Protein AF-A0A2G9YA12-F1 (afdb_monomer)

Organism: NCBI:txid2014292

InterPro domains:
  IPR000649 Initiation factor 2B-related [PF01008] (45-167)
  IPR027363 Methylthioribose-1-phosphate isomerase, N-terminal [G3DSA:1.20.120.420] (1-168)
  IPR037171 NagB/RpiA transferase-like [SSF100950] (5-167)

Solvent-accessible surface area (backbone atoms only — not comparable to full-atom values): 9547 Å² total; per-residue (Å²): 134,88,82,63,43,73,42,81,72,88,78,30,47,33,32,36,36,53,70,43,52,89,85,42,94,47,78,45,76,32,68,37,34,65,52,39,28,49,33,45,52,70,44,25,46,52,47,63,69,54,39,14,34,50,46,26,47,21,43,30,45,59,41,69,82,66,78,54,93,41,53,72,54,41,53,53,49,52,49,52,44,41,56,56,52,50,66,42,50,86,80,47,60,43,31,54,51,40,44,49,51,51,51,58,57,58,57,53,56,74,73,54,63,73,91,71,58,80,40,54,67,54,53,41,52,48,43,45,53,50,23,54,45,50,46,52,50,48,59,50,47,56,50,50,52,47,69,65,45,53,83,75,54,61,91,91,64,85,84,89,80,78,89,75,89,65,84,87

Structure (mmCIF, N/CA/C/O backbone):
data_AF-A0A2G9YA12-F1
#
_entry.id   AF-A0A2G9YA12-F1
#
loop_
_atom_site.group_PDB
_atom_site.id
_atom_site.type_symbol
_atom_site.label_atom_id
_atom_site.label_alt_id
_atom_site.label_comp_id
_atom_site.label_asym_id
_atom_site.label_entity_id
_atom_site.label_seq_id
_atom_site.pdbx_PDB_ins_code
_atom_site.Cartn_x
_atom_site.Cartn_y
_atom_site.Cartn_z
_atom_site.occupancy
_atom_site.B_iso_or_equiv
_atom_site.auth_seq_id
_atom_site.auth_comp_id
_atom_site.auth_asym_id
_atom_site.auth_atom_id
_atom_site.pdbx_PDB_model_num
ATOM 1 N N . MET A 1 1 ? -1.099 -9.957 -21.838 1.00 48.50 1 MET A N 1
ATOM 2 C CA . MET A 1 1 ? -1.839 -9.931 -20.554 1.00 48.50 1 MET A CA 1
ATOM 3 C C . MET A 1 1 ? -1.556 -8.617 -19.849 1.00 48.50 1 MET A C 1
ATOM 5 O O . MET A 1 1 ? -0.410 -8.188 -19.859 1.00 48.50 1 MET A O 1
ATOM 9 N N . LYS A 1 2 ? -2.575 -7.957 -19.288 1.00 69.50 2 LYS A N 1
ATOM 10 C CA . LYS A 1 2 ? -2.397 -6.713 -18.526 1.00 69.50 2 LYS A CA 1
ATOM 11 C C . LYS A 1 2 ? -2.303 -7.082 -17.042 1.00 69.50 2 LYS A C 1
ATOM 13 O O . LYS A 1 2 ? -3.322 -7.392 -16.432 1.00 69.50 2 LYS A O 1
ATOM 18 N N . TYR A 1 3 ? -1.088 -7.132 -16.503 1.00 83.38 3 TYR A N 1
ATOM 19 C CA . TYR A 1 3 ? -0.866 -7.322 -15.068 1.00 83.38 3 TYR A CA 1
ATOM 20 C C . TYR A 1 3 ? -1.307 -6.069 -14.298 1.00 83.38 3 TYR A C 1
ATOM 22 O O . TYR A 1 3 ? -1.333 -4.968 -14.848 1.00 83.38 3 TYR A O 1
ATOM 30 N N . PHE A 1 4 ? -1.651 -6.242 -13.026 1.00 91.62 4 PHE A N 1
ATOM 31 C CA . PHE A 1 4 ? -1.758 -5.152 -12.057 1.00 91.62 4 PHE A CA 1
ATOM 32 C C . PHE A 1 4 ? -0.935 -5.513 -10.824 1.00 91.62 4 PHE A C 1
ATOM 34 O O . PHE A 1 4 ? -0.945 -6.674 -10.415 1.00 91.62 4 PHE A O 1
ATOM 41 N N . THR A 1 5 ? -0.251 -4.533 -10.236 1.00 94.38 5 THR A N 1
ATOM 42 C CA . THR A 1 5 ? 0.542 -4.744 -9.017 1.00 94.38 5 THR A CA 1
ATOM 43 C C . THR A 1 5 ? -0.332 -4.780 -7.779 1.00 94.38 5 THR A C 1
ATOM 45 O O . THR A 1 5 ? -0.158 -5.652 -6.935 1.00 94.38 5 THR A O 1
ATOM 48 N N . LEU A 1 6 ? -1.277 -3.843 -7.675 1.00 96.62 6 LEU A N 1
ATOM 49 C CA . LEU A 1 6 ? -2.141 -3.652 -6.515 1.00 96.62 6 LEU A CA 1
ATOM 50 C C . LEU A 1 6 ? -3.590 -3.484 -6.972 1.00 96.62 6 LEU A C 1
ATOM 52 O O . LEU A 1 6 ? -3.870 -2.818 -7.970 1.00 96.62 6 LEU A O 1
ATOM 56 N N . ARG A 1 7 ? -4.532 -4.065 -6.233 1.00 97.12 7 ARG A N 1
ATOM 57 C CA . ARG A 1 7 ? -5.967 -3.845 -6.425 1.00 97.12 7 ARG A CA 1
ATOM 58 C C . ARG A 1 7 ? -6.694 -3.946 -5.098 1.00 97.12 7 ARG A C 1
ATOM 60 O O . ARG A 1 7 ? -6.604 -4.953 -4.406 1.00 97.12 7 ARG A O 1
ATOM 67 N N . TRP A 1 8 ? -7.471 -2.921 -4.779 1.00 97.94 8 TRP A N 1
ATOM 68 C CA . TRP A 1 8 ? -8.431 -3.012 -3.690 1.00 97.94 8 TRP A CA 1
ATOM 69 C C . TRP A 1 8 ? -9.644 -3.824 -4.145 1.00 97.94 8 TRP A C 1
ATOM 71 O O . TRP A 1 8 ? -10.223 -3.528 -5.190 1.00 97.94 8 TRP A O 1
ATOM 81 N N . THR A 1 9 ? -10.008 -4.852 -3.385 1.00 97.38 9 THR A N 1
ATOM 82 C CA . THR A 1 9 ? -11.123 -5.763 -3.715 1.00 97.38 9 THR A CA 1
ATOM 83 C C . THR A 1 9 ? -12.428 -5.393 -3.007 1.00 97.38 9 THR A C 1
ATOM 85 O O . THR A 1 9 ? -13.490 -5.870 -3.391 1.00 97.38 9 THR A O 1
ATOM 88 N N . GLY A 1 10 ? -12.360 -4.500 -2.017 1.00 95.94 10 GLY A N 1
ATOM 89 C CA . GLY A 1 10 ? -13.466 -4.174 -1.116 1.00 95.94 10 GLY A CA 1
ATOM 90 C C . GLY A 1 10 ? -13.197 -4.657 0.307 1.00 95.94 10 GLY A C 1
ATOM 91 O O . GLY A 1 10 ? -13.478 -3.921 1.250 1.00 95.94 10 GLY A O 1
ATOM 92 N N . ASP A 1 11 ? -12.583 -5.831 0.457 1.00 96.12 11 ASP A N 1
ATOM 93 C CA . ASP A 1 11 ? -12.271 -6.469 1.742 1.00 96.12 11 ASP A CA 1
ATOM 94 C C . ASP A 1 11 ? -10.767 -6.720 1.957 1.00 96.12 11 ASP A C 1
ATOM 96 O O . ASP A 1 11 ? -10.311 -6.771 3.104 1.00 96.12 11 ASP A O 1
ATOM 100 N N . ALA A 1 12 ? -9.997 -6.837 0.874 1.00 98.31 12 ALA A N 1
ATOM 101 C CA . ALA A 1 12 ? -8.566 -7.122 0.888 1.00 98.31 12 ALA A CA 1
ATOM 102 C C . ALA A 1 12 ? -7.768 -6.260 -0.108 1.00 98.31 12 ALA A C 1
ATOM 104 O O . ALA A 1 12 ? -8.284 -5.779 -1.127 1.00 98.31 12 ALA A O 1
ATOM 105 N N . LEU A 1 13 ? -6.466 -6.129 0.147 1.00 98.62 13 LEU A N 1
ATOM 106 C CA . LEU A 1 13 ? -5.506 -5.656 -0.845 1.00 98.62 13 LEU A CA 1
ATOM 107 C C . LEU A 1 13 ? -4.987 -6.858 -1.639 1.00 98.62 13 LEU A C 1
ATOM 109 O O . LEU A 1 13 ? -4.171 -7.627 -1.135 1.00 98.62 13 LEU A O 1
ATOM 113 N N . ARG A 1 14 ? -5.421 -6.995 -2.892 1.00 98.62 14 ARG A N 1
ATOM 114 C CA . ARG A 1 14 ? -4.859 -7.978 -3.817 1.00 98.62 14 ARG A CA 1
ATOM 115 C C . ARG A 1 14 ? -3.548 -7.464 -4.389 1.00 98.62 14 ARG A C 1
ATOM 117 O O . ARG A 1 14 ? -3.522 -6.374 -4.966 1.00 98.62 14 ARG A O 1
ATOM 124 N N . ILE A 1 15 ? -2.494 -8.261 -4.289 1.00 98.25 15 ILE A N 1
ATOM 125 C CA . ILE A 1 15 ? -1.167 -7.943 -4.818 1.00 98.25 15 ILE A CA 1
ATOM 126 C C . ILE A 1 15 ? -0.697 -8.996 -5.818 1.00 98.25 15 ILE A C 1
ATOM 128 O O . ILE A 1 15 ? -1.041 -10.168 -5.682 1.00 98.25 15 ILE A O 1
ATOM 132 N N . LEU A 1 16 ? 0.109 -8.590 -6.796 1.00 97.56 16 LEU A N 1
ATOM 133 C CA . LEU A 1 16 ? 0.940 -9.507 -7.578 1.00 97.56 16 LEU A CA 1
ATOM 134 C C . LEU A 1 16 ? 2.196 -9.843 -6.768 1.00 97.56 16 LEU A C 1
ATOM 136 O O . LEU A 1 16 ? 2.940 -8.932 -6.408 1.00 97.56 16 LEU A O 1
ATOM 140 N N . ASP A 1 17 ? 2.448 -11.123 -6.496 1.00 97.69 17 ASP A N 1
ATOM 141 C CA . ASP A 1 17 ? 3.674 -11.554 -5.821 1.00 97.69 17 ASP A CA 1
ATOM 142 C C . ASP A 1 17 ? 4.867 -11.454 -6.778 1.00 97.69 17 ASP A C 1
ATOM 144 O O . ASP A 1 17 ? 5.174 -12.366 -7.551 1.00 97.69 17 ASP A O 1
ATOM 148 N N . GLN A 1 18 ? 5.568 -10.324 -6.711 1.00 95.94 18 GLN A N 1
ATOM 149 C CA . GLN A 1 18 ? 6.699 -10.054 -7.592 1.00 95.94 18 GLN A CA 1
ATOM 150 C C . GLN A 1 18 ? 7.904 -10.969 -7.347 1.00 95.94 18 GLN A C 1
ATOM 152 O O . GLN A 1 18 ? 8.795 -11.009 -8.197 1.00 95.94 18 GLN A O 1
ATOM 157 N N . SER A 1 19 ? 7.955 -11.696 -6.225 1.00 96.06 19 SER A N 1
ATOM 158 C CA . SER A 1 19 ? 9.038 -12.647 -5.938 1.00 96.06 19 SER A CA 1
ATOM 159 C C . SER A 1 19 ? 8.955 -13.917 -6.791 1.00 96.06 19 SER A C 1
ATOM 161 O O . SER A 1 19 ? 9.946 -14.630 -6.932 1.00 96.06 19 SER A O 1
ATOM 163 N N . ARG A 1 20 ? 7.785 -14.182 -7.386 1.00 96.50 20 ARG A N 1
ATOM 164 C CA . ARG A 1 20 ? 7.526 -15.345 -8.248 1.00 96.50 20 ARG A CA 1
ATOM 165 C C . ARG A 1 20 ? 7.757 -15.069 -9.732 1.00 96.50 20 ARG A C 1
ATOM 167 O O . ARG A 1 20 ? 7.858 -16.001 -10.526 1.00 96.50 20 ARG A O 1
ATOM 174 N N . LEU A 1 21 ? 7.887 -13.800 -10.112 1.00 94.56 21 LEU A N 1
ATOM 175 C CA . LEU A 1 21 ? 8.145 -13.413 -11.495 1.00 94.56 21 LEU A CA 1
ATOM 176 C C . LEU A 1 21 ? 9.608 -13.681 -11.898 1.00 94.56 21 LEU A C 1
ATOM 178 O O . LEU A 1 21 ? 10.510 -13.517 -11.076 1.00 94.56 21 LEU A O 1
ATOM 182 N N . PRO A 1 22 ? 9.871 -14.016 -13.176 1.00 94.19 22 PRO A N 1
ATOM 183 C CA . PRO A 1 22 ? 8.902 -14.203 -14.263 1.00 94.19 22 PRO A CA 1
ATOM 184 C C . PRO A 1 22 ? 8.328 -15.629 -14.345 1.00 94.19 22 PRO A C 1
ATOM 186 O O . PRO A 1 22 ? 7.539 -15.899 -15.244 1.00 94.19 22 PRO A O 1
ATOM 189 N N . ALA A 1 23 ? 8.737 -16.534 -13.451 1.00 96.75 23 ALA A N 1
ATOM 190 C CA . ALA A 1 23 ? 8.393 -17.953 -13.522 1.00 96.75 23 ALA A CA 1
ATOM 191 C C . ALA A 1 23 ? 6.887 -18.209 -13.359 1.00 96.75 23 ALA A C 1
ATOM 193 O O . ALA A 1 23 ? 6.327 -19.041 -14.067 1.00 96.75 23 ALA A O 1
ATOM 194 N N . GLU A 1 24 ? 6.231 -17.481 -12.454 1.00 96.19 24 GLU A N 1
ATOM 195 C CA . GLU A 1 24 ? 4.814 -17.665 -12.156 1.00 96.19 24 GLU A CA 1
ATOM 196 C C . GLU A 1 24 ? 4.120 -16.334 -11.844 1.00 96.19 24 GLU A C 1
ATOM 198 O O . GLU A 1 24 ? 4.675 -15.446 -11.195 1.00 96.19 24 GLU A O 1
ATOM 203 N N . THR A 1 25 ? 2.870 -16.202 -12.296 1.00 96.38 25 THR A N 1
ATOM 204 C CA . THR A 1 25 ? 1.995 -15.074 -11.953 1.00 96.38 25 THR A CA 1
ATOM 205 C C . THR A 1 25 ? 1.058 -15.486 -10.823 1.00 96.38 25 THR A C 1
ATOM 207 O O . THR A 1 25 ? 0.034 -16.121 -11.070 1.00 96.38 25 THR A O 1
ATOM 210 N N . VAL A 1 26 ? 1.389 -15.092 -9.592 1.00 97.38 26 VAL A N 1
ATOM 211 C CA . VAL A 1 26 ? 0.602 -15.406 -8.388 1.00 97.38 26 VAL A CA 1
ATOM 212 C C . VAL A 1 26 ? 0.012 -14.133 -7.791 1.00 97.38 26 VAL A C 1
ATOM 214 O O . VAL A 1 26 ? 0.720 -13.146 -7.598 1.00 97.38 26 VAL A O 1
ATOM 217 N N . TYR A 1 27 ? -1.280 -14.169 -7.463 1.00 98.06 27 TYR A N 1
ATOM 218 C CA . TYR A 1 27 ? -1.966 -13.093 -6.751 1.00 98.06 27 TYR A CA 1
ATOM 219 C C . TYR A 1 27 ? -2.265 -13.495 -5.306 1.00 98.06 27 TYR A C 1
ATOM 221 O O . TYR A 1 27 ? -2.751 -14.597 -5.062 1.00 98.06 27 TYR A O 1
ATOM 229 N N . LEU A 1 28 ? -2.009 -12.588 -4.363 1.00 98.31 28 LEU A N 1
ATOM 230 C CA . LEU A 1 28 ? -2.268 -12.779 -2.934 1.00 98.31 28 LEU A CA 1
ATOM 231 C C . LEU A 1 28 ? -3.282 -11.742 -2.447 1.00 98.31 28 LEU A C 1
ATOM 233 O O . LEU A 1 28 ? -3.142 -10.567 -2.776 1.00 98.31 28 LEU A O 1
ATOM 237 N N . ASP A 1 29 ? -4.260 -12.159 -1.642 1.00 98.62 29 ASP A N 1
ATOM 238 C CA . ASP A 1 29 ? -5.202 -11.257 -0.972 1.00 98.62 29 ASP A CA 1
ATOM 239 C C . ASP A 1 29 ? -4.753 -11.006 0.466 1.00 98.62 29 ASP A C 1
ATOM 241 O O . ASP A 1 29 ? -4.808 -11.909 1.297 1.00 98.62 29 ASP A O 1
ATOM 245 N N . LEU A 1 30 ? -4.325 -9.776 0.749 1.00 98.69 30 LEU A N 1
ATOM 246 C CA . LEU A 1 30 ? -3.860 -9.353 2.067 1.00 98.69 30 LEU A CA 1
ATOM 247 C C . LEU A 1 30 ? -5.018 -8.711 2.842 1.00 98.69 30 LEU A C 1
ATOM 249 O O . LEU A 1 30 ? -5.623 -7.735 2.385 1.00 98.69 30 LEU A O 1
ATOM 253 N N . LYS A 1 31 ? -5.341 -9.258 4.010 1.00 98.50 31 LYS A N 1
ATOM 254 C CA . LYS A 1 31 ? -6.549 -8.970 4.796 1.00 98.50 31 LYS A CA 1
ATOM 255 C C . LYS A 1 31 ? -6.273 -8.268 6.121 1.00 98.50 31 LYS A C 1
ATOM 257 O O . LYS A 1 31 ? -7.231 -7.876 6.787 1.00 98.50 31 LYS A O 1
ATOM 262 N N . ASN A 1 32 ? -5.017 -8.116 6.520 1.00 98.56 32 ASN A N 1
ATOM 263 C CA . ASN A 1 32 ? -4.609 -7.487 7.779 1.00 98.56 32 ASN A CA 1
ATOM 264 C C . ASN A 1 32 ? -3.277 -6.720 7.591 1.00 98.56 32 ASN A C 1
ATOM 266 O O . ASN A 1 32 ? -2.608 -6.896 6.565 1.00 98.56 32 ASN A O 1
ATOM 270 N N . PRO A 1 33 ? -2.912 -5.799 8.505 1.00 98.5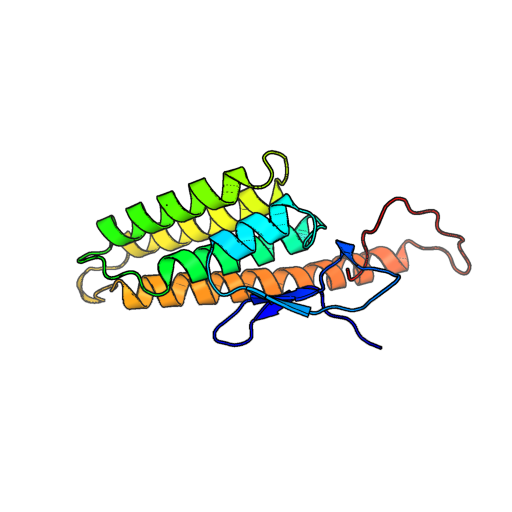6 33 PRO A N 1
ATOM 271 C CA . PRO A 1 33 ? -1.681 -5.020 8.373 1.00 98.56 33 PRO A CA 1
ATOM 272 C C . PRO A 1 33 ? -0.415 -5.884 8.450 1.00 98.56 33 PRO A C 1
ATOM 274 O O . PRO A 1 33 ? 0.583 -5.514 7.834 1.00 98.56 33 PRO A O 1
ATOM 277 N N . GLU A 1 34 ? -0.442 -7.020 9.147 1.00 98.69 34 GLU A N 1
ATOM 278 C CA . GLU A 1 34 ? 0.686 -7.950 9.276 1.00 98.69 34 GLU A CA 1
ATOM 279 C C . GLU A 1 34 ? 1.043 -8.591 7.928 1.00 98.69 34 GLU A C 1
ATOM 281 O O . GLU A 1 34 ? 2.205 -8.620 7.532 1.00 98.69 34 GLU A O 1
ATOM 286 N N . GLU A 1 35 ? 0.046 -9.023 7.159 1.00 98.75 35 GLU A N 1
ATOM 287 C CA . GLU A 1 35 ? 0.218 -9.574 5.813 1.00 98.75 35 GLU A CA 1
ATOM 288 C C . GLU A 1 35 ? 0.760 -8.530 4.830 1.00 98.75 35 GLU A C 1
ATOM 290 O O . GLU A 1 35 ? 1.604 -8.845 3.987 1.00 98.75 35 GLU A O 1
ATOM 295 N N . VAL A 1 36 ? 0.321 -7.271 4.947 1.00 98.75 36 VAL A N 1
ATOM 296 C CA . VAL A 1 36 ? 0.877 -6.155 4.161 1.00 98.75 36 VAL A CA 1
ATOM 297 C C . VAL A 1 36 ? 2.323 -5.879 4.553 1.00 98.75 36 VAL A C 1
ATOM 299 O O . VAL A 1 36 ? 3.176 -5.718 3.676 1.00 98.75 36 VAL A O 1
ATOM 302 N N . TRP A 1 37 ? 2.616 -5.859 5.852 1.00 98.69 37 TRP A N 1
ATOM 303 C CA . TRP A 1 37 ? 3.969 -5.697 6.368 1.00 98.69 37 TRP A CA 1
ATOM 304 C C . TRP A 1 37 ? 4.898 -6.799 5.839 1.00 98.69 37 TRP A C 1
ATOM 306 O O . TRP A 1 37 ? 5.950 -6.485 5.280 1.00 98.69 37 TRP A O 1
ATOM 316 N N . GLU A 1 38 ? 4.479 -8.065 5.918 1.00 98.62 38 GLU A N 1
ATOM 317 C CA . GLU A 1 38 ? 5.218 -9.235 5.423 1.00 98.62 38 GLU A CA 1
ATOM 318 C C . GLU A 1 38 ? 5.442 -9.165 3.908 1.00 98.62 38 GLU A C 1
ATOM 320 O O . GLU A 1 38 ? 6.545 -9.423 3.417 1.00 98.62 38 GLU A O 1
ATOM 325 N N . ALA A 1 39 ? 4.419 -8.778 3.142 1.00 98.44 39 ALA A N 1
ATOM 326 C CA . ALA A 1 39 ? 4.529 -8.632 1.694 1.00 98.44 39 ALA A CA 1
ATOM 327 C C . ALA A 1 39 ? 5.536 -7.543 1.291 1.00 98.44 39 ALA A C 1
ATOM 329 O O . ALA A 1 39 ? 6.302 -7.728 0.340 1.00 98.44 39 ALA A O 1
ATOM 330 N N . ILE A 1 40 ? 5.564 -6.424 2.021 1.00 98.25 40 ILE A N 1
ATOM 331 C CA . ILE A 1 40 ? 6.539 -5.348 1.815 1.00 98.25 40 ILE A CA 1
ATOM 332 C C . ILE A 1 40 ? 7.941 -5.812 2.228 1.00 98.25 40 ILE A C 1
ATOM 334 O O . ILE A 1 40 ? 8.896 -5.635 1.465 1.00 98.25 40 ILE A O 1
ATOM 338 N N . ARG A 1 41 ? 8.074 -6.419 3.413 1.00 98.00 41 ARG A N 1
ATOM 339 C CA . ARG A 1 41 ? 9.346 -6.880 3.987 1.00 98.00 41 ARG A CA 1
ATOM 340 C C . ARG A 1 41 ? 10.036 -7.908 3.094 1.00 98.00 41 ARG A C 1
ATOM 342 O O . ARG A 1 41 ? 11.225 -7.765 2.819 1.00 98.00 41 ARG A O 1
ATOM 349 N N . ASN A 1 42 ? 9.281 -8.887 2.602 1.00 97.56 42 ASN A N 1
ATOM 350 C CA . ASN A 1 42 ? 9.782 -9.986 1.774 1.00 97.56 42 ASN A CA 1
ATOM 351 C C . ASN A 1 42 ? 9.816 -9.661 0.274 1.00 97.56 42 ASN A C 1
ATOM 353 O O . ASN A 1 42 ? 9.951 -10.563 -0.549 1.00 97.56 42 ASN A O 1
ATOM 357 N N . LEU A 1 43 ? 9.683 -8.383 -0.099 1.00 96.00 43 LEU A N 1
ATOM 358 C CA . LEU A 1 43 ? 9.771 -7.908 -1.485 1.00 96.00 43 LEU A CA 1
ATOM 359 C C . LEU A 1 43 ? 8.735 -8.524 -2.445 1.00 96.00 43 LEU A C 1
ATOM 361 O O . LEU A 1 43 ? 8.935 -8.483 -3.660 1.00 96.00 43 LEU A O 1
ATOM 365 N N . ARG A 1 44 ? 7.610 -9.031 -1.922 1.00 97.50 44 ARG A N 1
ATOM 366 C CA . ARG A 1 44 ? 6.450 -9.427 -2.742 1.00 97.50 44 ARG A CA 1
ATOM 367 C C . ARG A 1 44 ? 5.802 -8.197 -3.375 1.00 97.50 44 ARG A C 1
ATOM 369 O O . ARG A 1 44 ? 5.348 -8.260 -4.510 1.00 97.50 44 ARG A O 1
ATOM 376 N N . VAL A 1 45 ? 5.847 -7.064 -2.665 1.00 96.12 45 VAL A N 1
ATOM 377 C CA . VAL A 1 45 ? 5.583 -5.719 -3.198 1.00 96.12 45 VAL A CA 1
ATOM 378 C C . VAL A 1 45 ? 6.867 -4.897 -3.153 1.00 96.12 45 VAL A C 1
ATOM 380 O O . VAL A 1 45 ? 7.522 -4.770 -2.114 1.00 96.12 45 VAL A O 1
ATOM 383 N N . ARG A 1 46 ? 7.232 -4.303 -4.287 1.00 92.94 46 ARG A N 1
ATOM 384 C CA . ARG A 1 46 ? 8.392 -3.414 -4.431 1.00 92.94 46 ARG A CA 1
ATOM 385 C C . ARG A 1 46 ? 8.103 -2.360 -5.502 1.00 92.94 46 ARG A C 1
ATOM 387 O O . ARG A 1 46 ? 7.073 -2.412 -6.155 1.00 92.94 46 ARG A O 1
ATOM 394 N N . GLY A 1 47 ? 9.010 -1.395 -5.638 1.00 91.06 47 GLY A N 1
ATOM 395 C CA . GLY A 1 47 ? 8.771 -0.164 -6.394 1.00 91.06 47 GLY A CA 1
ATOM 396 C C . GLY A 1 47 ? 8.292 0.943 -5.458 1.00 91.06 47 GLY A C 1
ATOM 397 O O . GLY A 1 47 ? 7.353 0.758 -4.687 1.00 91.06 47 GLY A O 1
ATOM 398 N N . ALA A 1 48 ? 8.981 2.087 -5.472 1.00 88.94 48 ALA A N 1
ATOM 399 C CA . ALA A 1 48 ? 8.729 3.158 -4.508 1.00 88.94 48 ALA A CA 1
ATOM 400 C C . ALA A 1 48 ? 7.253 3.609 -4.471 1.00 88.94 48 ALA A C 1
ATOM 402 O O . ALA A 1 48 ? 6.711 3.710 -3.368 1.00 88.94 48 ALA A O 1
ATOM 403 N N . PRO A 1 49 ? 6.559 3.805 -5.609 1.00 89.75 49 PRO A N 1
ATOM 404 C CA . PRO A 1 49 ? 5.165 4.232 -5.567 1.00 89.75 49 PRO A CA 1
ATOM 405 C C . PRO A 1 49 ? 4.215 3.146 -5.033 1.00 89.75 49 PRO A C 1
ATOM 407 O O . PRO A 1 49 ? 3.424 3.414 -4.124 1.00 89.75 49 PRO A O 1
ATOM 410 N N . ALA A 1 50 ? 4.387 1.892 -5.472 1.00 94.56 50 ALA A N 1
ATOM 411 C CA . ALA A 1 50 ? 3.599 0.750 -5.002 1.00 94.56 50 ALA A CA 1
ATOM 412 C C . ALA A 1 50 ? 3.718 0.528 -3.483 1.00 94.56 50 ALA A C 1
ATOM 414 O O . ALA A 1 50 ? 2.730 0.208 -2.826 1.00 94.56 50 ALA A O 1
ATOM 415 N N . LEU A 1 51 ? 4.899 0.758 -2.895 1.00 96.75 51 LEU A N 1
ATOM 416 C CA . LEU A 1 51 ? 5.091 0.672 -1.441 1.00 96.75 51 LEU A CA 1
ATOM 417 C C . LEU A 1 51 ? 4.228 1.683 -0.673 1.00 96.75 51 LEU A C 1
ATOM 419 O O . LEU A 1 51 ? 3.671 1.340 0.369 1.00 96.75 51 LEU A O 1
ATOM 423 N N . GLY A 1 52 ? 4.091 2.909 -1.188 1.00 96.81 52 GLY A N 1
ATOM 424 C CA . GLY A 1 52 ? 3.237 3.936 -0.586 1.00 96.81 52 GLY A CA 1
ATOM 425 C C . GLY A 1 52 ? 1.759 3.547 -0.611 1.00 96.81 52 GLY A C 1
ATOM 426 O O . GLY A 1 52 ? 1.073 3.631 0.409 1.00 96.81 52 GLY A O 1
ATOM 427 N N . VAL A 1 53 ? 1.284 3.061 -1.759 1.00 97.75 53 VAL A N 1
ATOM 428 C CA . VAL A 1 53 ? -0.108 2.621 -1.936 1.00 97.75 53 VAL A CA 1
ATOM 429 C C . VAL A 1 53 ? -0.415 1.384 -1.088 1.00 97.75 53 VAL A C 1
ATOM 431 O O . VAL A 1 53 ? -1.431 1.353 -0.393 1.00 97.75 53 VAL A O 1
ATOM 434 N N . ALA A 1 54 ? 0.466 0.380 -1.088 1.00 98.38 54 ALA A N 1
ATOM 435 C CA . ALA A 1 54 ? 0.290 -0.830 -0.289 1.00 98.38 54 ALA A CA 1
ATOM 436 C C . ALA A 1 54 ? 0.216 -0.510 1.209 1.00 98.38 54 ALA A C 1
ATOM 438 O O . ALA A 1 54 ? -0.703 -0.966 1.887 1.00 98.38 54 ALA A O 1
ATOM 439 N N . ALA A 1 55 ? 1.119 0.335 1.715 1.00 98.38 55 ALA A N 1
ATOM 440 C CA . ALA A 1 55 ? 1.108 0.747 3.115 1.00 98.38 55 ALA A CA 1
ATOM 441 C C . ALA A 1 55 ? -0.149 1.547 3.488 1.00 98.38 55 ALA A C 1
ATOM 443 O O . ALA A 1 55 ? -0.682 1.360 4.578 1.00 98.38 55 ALA A O 1
ATOM 444 N N . ALA A 1 56 ? -0.670 2.387 2.589 1.00 98.50 56 ALA A N 1
ATOM 445 C CA . ALA A 1 56 ? -1.924 3.107 2.809 1.00 98.50 56 ALA A CA 1
ATOM 446 C C . ALA A 1 56 ? -3.123 2.160 3.002 1.00 98.50 56 ALA A C 1
ATOM 448 O O . ALA A 1 56 ? -3.919 2.345 3.925 1.00 98.50 56 ALA A O 1
ATOM 449 N N . TYR A 1 57 ? -3.232 1.112 2.179 1.00 98.81 57 TYR A N 1
ATOM 450 C CA . TYR A 1 57 ? -4.250 0.076 2.380 1.00 98.81 57 TYR A CA 1
ATOM 451 C C . TYR A 1 57 ? -3.976 -0.772 3.625 1.00 98.81 57 TYR A C 1
ATOM 453 O O . TYR A 1 57 ? -4.916 -1.081 4.351 1.00 98.81 57 TYR A O 1
ATOM 461 N N . GLY A 1 58 ? -2.714 -1.095 3.923 1.00 98.69 58 GLY A N 1
ATOM 462 C CA . GLY A 1 58 ? -2.332 -1.760 5.173 1.00 98.69 58 GLY A CA 1
ATOM 463 C C . GLY A 1 58 ? -2.766 -0.972 6.408 1.00 98.69 58 GLY A C 1
ATOM 464 O O . GLY A 1 58 ? -3.304 -1.548 7.351 1.00 98.69 58 GLY A O 1
ATOM 465 N N . LEU A 1 59 ? -2.621 0.355 6.373 1.00 98.69 59 LEU A N 1
ATOM 466 C CA . LEU A 1 59 ? -3.065 1.237 7.447 1.00 98.69 59 LEU A CA 1
ATOM 467 C C . LEU A 1 59 ? -4.578 1.140 7.644 1.00 98.69 59 LEU A C 1
ATOM 469 O O . LEU A 1 59 ? -5.022 0.967 8.775 1.00 98.69 59 LEU A O 1
ATOM 473 N N . TYR A 1 60 ? -5.356 1.191 6.555 1.00 98.75 60 TYR A N 1
ATOM 474 C CA . TYR A 1 60 ? -6.803 0.971 6.611 1.00 98.75 60 TYR A CA 1
ATOM 475 C C . TYR A 1 60 ? -7.149 -0.410 7.182 1.00 98.75 60 TYR A C 1
ATOM 477 O O . TYR A 1 60 ? -7.978 -0.503 8.085 1.00 98.75 60 TYR A O 1
ATOM 485 N N . LEU A 1 61 ? -6.507 -1.475 6.697 1.00 98.75 61 LEU A N 1
ATOM 486 C CA . LEU A 1 61 ? -6.760 -2.843 7.154 1.00 98.75 61 LEU A CA 1
ATOM 487 C C . LEU A 1 61 ? -6.521 -3.002 8.661 1.00 98.75 61 LEU A C 1
ATOM 489 O O . LEU A 1 61 ? -7.288 -3.706 9.314 1.00 98.75 61 LEU A O 1
ATOM 493 N N . GLY A 1 62 ? -5.527 -2.309 9.227 1.00 98.25 62 GLY A N 1
ATOM 494 C CA . GLY A 1 62 ? -5.264 -2.326 10.670 1.00 98.25 62 GLY A CA 1
ATOM 495 C C . GLY A 1 62 ? -6.284 -1.567 11.520 1.00 98.25 62 GLY A C 1
ATOM 496 O O . GLY A 1 62 ? -6.452 -1.881 12.694 1.00 98.25 62 GLY A O 1
ATOM 497 N N . ILE A 1 63 ? -7.010 -0.608 10.940 1.00 97.56 63 ILE A N 1
ATOM 498 C CA . ILE A 1 63 ? -8.019 0.196 11.653 1.00 97.56 63 ILE A CA 1
ATOM 499 C C . ILE A 1 63 ? -9.463 -0.120 11.242 1.00 97.56 63 ILE A C 1
ATOM 501 O O . ILE A 1 63 ? -10.395 0.434 11.821 1.00 97.56 63 ILE A O 1
ATOM 505 N N . ARG A 1 64 ? -9.701 -0.996 10.256 1.00 96.19 64 ARG A N 1
ATOM 506 C CA . ARG A 1 64 ? -11.044 -1.230 9.679 1.00 96.19 64 ARG A CA 1
ATOM 507 C C . ARG A 1 64 ? -12.075 -1.730 10.698 1.00 96.19 64 ARG A C 1
ATOM 509 O O . ARG A 1 64 ? -13.256 -1.425 10.566 1.00 96.19 64 ARG A O 1
ATOM 516 N N . ASN A 1 65 ? -11.606 -2.453 11.714 1.00 94.25 65 ASN A N 1
ATOM 517 C CA . ASN A 1 65 ? -12.408 -3.007 12.805 1.00 94.25 65 ASN A CA 1
ATOM 518 C C . ASN A 1 65 ? -12.171 -2.260 14.129 1.00 94.25 65 ASN A C 1
ATOM 520 O O . ASN A 1 65 ? -12.476 -2.787 15.192 1.00 94.25 65 ASN A O 1
ATOM 524 N N . ASP A 1 66 ? -11.592 -1.057 14.085 1.00 92.62 66 ASP A N 1
ATOM 525 C CA . ASP A 1 66 ? -11.331 -0.253 15.277 1.00 92.62 66 ASP A CA 1
ATOM 526 C C . ASP A 1 66 ? -12.641 0.107 15.999 1.00 92.62 66 ASP A C 1
ATOM 528 O O . ASP A 1 66 ? -13.556 0.674 15.394 1.00 92.62 66 ASP A O 1
ATOM 532 N N . THR A 1 67 ? -12.718 -0.212 17.292 1.00 92.19 67 THR A N 1
ATOM 533 C CA . THR A 1 67 ? -13.873 0.036 18.171 1.00 92.19 67 THR A CA 1
ATOM 534 C C . THR A 1 67 ? -13.586 1.100 19.234 1.00 92.19 67 THR A C 1
ATOM 536 O O . THR A 1 67 ? -14.152 1.054 20.329 1.00 92.19 67 THR A O 1
ATOM 539 N N . SER A 1 68 ? -12.667 2.026 18.961 1.00 92.31 68 SER A N 1
ATOM 540 C CA . SER A 1 68 ? -12.338 3.131 19.862 1.00 92.31 68 SER A CA 1
ATOM 541 C C . SER A 1 68 ? -13.592 3.905 20.260 1.00 92.31 68 SER A C 1
ATOM 543 O O . SER A 1 68 ? -14.523 4.069 19.469 1.00 92.31 68 SER A O 1
ATOM 545 N N . LYS A 1 69 ? -13.618 4.403 21.498 1.00 88.06 69 LYS A N 1
ATOM 546 C CA . LYS A 1 69 ? -14.782 5.136 22.025 1.00 88.06 69 LYS A CA 1
ATOM 547 C C . LYS A 1 69 ? -14.875 6.557 21.481 1.00 88.06 69 LYS A C 1
ATOM 549 O O . LYS A 1 69 ? -15.953 7.138 21.437 1.00 88.06 69 LYS A O 1
ATOM 554 N N . ASP A 1 70 ? -13.733 7.115 21.099 1.00 87.44 70 ASP A N 1
ATOM 555 C CA . ASP A 1 70 ? -13.596 8.497 20.682 1.00 87.44 70 ASP A CA 1
ATOM 556 C C . ASP A 1 70 ? -12.486 8.659 19.630 1.00 87.44 70 ASP A C 1
ATOM 558 O O . ASP A 1 70 ? -11.680 7.759 19.363 1.00 87.44 70 ASP A O 1
ATOM 562 N N . LEU A 1 71 ? -12.465 9.834 19.002 1.00 87.19 71 LEU A N 1
ATOM 563 C CA . LEU A 1 71 ? -11.495 10.176 17.968 1.00 87.19 71 LEU A CA 1
ATOM 564 C C . LEU A 1 71 ? -10.038 10.223 18.487 1.00 87.19 71 LEU A C 1
ATOM 566 O O . LEU A 1 71 ? -9.148 9.775 17.761 1.00 87.19 71 LEU A O 1
ATOM 570 N N . PRO A 1 72 ? -9.736 10.736 19.700 1.00 89.88 72 PRO A N 1
ATOM 571 C CA . PRO A 1 72 ? -8.398 10.630 20.285 1.00 89.88 72 PRO A CA 1
ATOM 572 C C . PRO A 1 72 ? -7.854 9.197 20.361 1.00 89.88 72 PRO A C 1
ATOM 574 O O . PRO A 1 72 ? -6.717 8.971 19.940 1.00 89.88 72 PRO A O 1
ATOM 577 N N . GLN A 1 73 ? -8.648 8.239 20.844 1.00 92.50 73 GLN A N 1
ATOM 578 C CA . GLN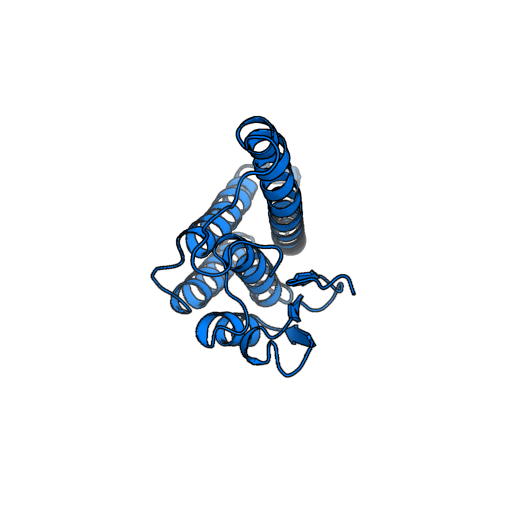 A 1 73 ? -8.271 6.824 20.922 1.00 92.50 73 GLN A CA 1
ATOM 579 C C . GLN A 1 73 ? -8.054 6.227 19.530 1.00 92.50 73 GLN A C 1
ATOM 581 O O . GLN A 1 73 ? -7.014 5.609 19.292 1.00 92.50 73 GLN A O 1
ATOM 586 N N . PHE A 1 74 ? -8.960 6.509 18.588 1.00 94.00 74 PHE A N 1
ATOM 587 C CA . PHE A 1 74 ? -8.823 6.074 17.196 1.00 94.00 74 PHE A CA 1
ATOM 588 C C . PHE A 1 74 ? -7.517 6.574 16.566 1.00 94.00 74 PHE A C 1
ATOM 590 O O . PHE A 1 74 ? -6.770 5.808 15.962 1.00 94.00 74 PHE A O 1
ATOM 597 N N . LEU A 1 75 ? -7.190 7.857 16.738 1.00 93.31 75 LEU A N 1
ATOM 598 C CA . LEU A 1 75 ? -5.962 8.438 16.189 1.00 93.31 75 LEU A CA 1
ATOM 599 C C . LEU A 1 75 ? -4.702 7.887 16.866 1.00 93.31 75 LEU A C 1
ATOM 601 O O . LEU A 1 75 ? -3.672 7.736 16.208 1.00 93.31 75 LEU A O 1
ATOM 605 N N . ALA A 1 76 ? -4.770 7.559 18.158 1.00 95.19 76 ALA A N 1
ATOM 606 C CA . ALA A 1 76 ? -3.679 6.878 18.844 1.00 95.19 76 ALA A CA 1
ATOM 607 C C . ALA A 1 76 ? -3.459 5.465 18.280 1.00 95.19 76 ALA A C 1
ATOM 609 O O . ALA A 1 76 ? -2.310 5.064 18.085 1.00 95.19 76 ALA A O 1
ATOM 610 N N . HIS A 1 77 ? -4.530 4.726 17.974 1.00 97.12 77 HIS A N 1
ATOM 611 C CA . HIS A 1 77 ? -4.418 3.418 17.332 1.00 97.12 77 HIS A CA 1
ATOM 612 C C . HIS A 1 77 ? -3.908 3.524 15.889 1.00 97.12 77 HIS A C 1
ATOM 614 O O . HIS A 1 77 ? -2.947 2.839 15.542 1.00 97.12 77 HIS A O 1
ATOM 620 N N . LEU A 1 78 ? -4.436 4.456 15.089 1.00 97.31 78 LEU A N 1
ATOM 621 C CA . LEU A 1 78 ? -3.941 4.762 13.741 1.00 97.31 78 LEU A CA 1
ATOM 622 C C . LEU A 1 78 ? -2.424 5.006 13.745 1.00 97.31 78 LEU A C 1
ATOM 624 O O . LEU A 1 78 ? -1.699 4.446 12.924 1.00 97.31 78 LEU A O 1
ATOM 628 N N . LYS A 1 79 ? -1.931 5.795 14.708 1.00 97.50 79 LYS A N 1
ATOM 629 C CA . LYS A 1 79 ? -0.500 6.075 14.871 1.00 97.50 79 LYS A CA 1
ATOM 630 C C . LYS A 1 79 ? 0.313 4.817 15.199 1.00 97.50 79 LYS A C 1
ATOM 632 O O . LYS A 1 79 ? 1.422 4.673 14.690 1.00 97.50 79 LYS A O 1
ATOM 637 N N . LYS A 1 80 ? -0.223 3.896 16.010 1.00 98.19 80 LYS A N 1
ATOM 638 C CA . LYS A 1 80 ? 0.425 2.602 16.302 1.00 98.19 80 LYS A CA 1
ATOM 639 C C . LYS A 1 80 ? 0.528 1.728 15.050 1.00 98.19 80 LYS A C 1
ATOM 641 O O . LYS A 1 80 ? 1.614 1.234 14.761 1.00 98.19 80 LYS A O 1
ATOM 646 N N . VAL A 1 81 ? -0.558 1.592 14.284 1.00 98.44 81 VAL A N 1
ATOM 647 C CA . VAL A 1 81 ? -0.569 0.811 13.031 1.00 98.44 81 VAL A CA 1
ATOM 648 C C . VAL A 1 81 ? 0.395 1.413 12.006 1.00 98.44 81 VAL A C 1
ATOM 650 O O . VAL A 1 81 ? 1.177 0.689 11.392 1.00 98.44 81 VAL A O 1
ATOM 653 N N . ARG A 1 82 ? 0.407 2.746 11.866 1.00 98.06 82 ARG A N 1
ATOM 654 C CA . ARG A 1 82 ? 1.395 3.460 11.046 1.00 98.06 82 ARG A CA 1
ATOM 655 C C . ARG A 1 82 ? 2.822 3.094 11.458 1.00 98.06 82 ARG A C 1
ATOM 657 O O . ARG A 1 82 ? 3.599 2.678 10.606 1.00 98.06 82 ARG A O 1
ATOM 664 N N . ALA A 1 83 ? 3.158 3.260 12.739 1.00 97.88 83 ALA A N 1
ATOM 665 C CA . ALA A 1 83 ? 4.508 3.012 13.238 1.00 97.88 83 ALA A CA 1
ATOM 666 C C . ALA A 1 83 ? 4.940 1.560 12.995 1.00 97.88 83 ALA A C 1
ATOM 668 O O . ALA A 1 83 ? 6.080 1.319 12.614 1.00 97.88 83 ALA A O 1
ATOM 669 N N . TYR A 1 84 ? 4.021 0.603 13.143 1.00 98.50 84 TYR A N 1
ATOM 670 C CA . TYR A 1 84 ? 4.266 -0.796 12.806 1.00 98.50 84 TYR A CA 1
ATOM 671 C C . TYR A 1 84 ? 4.605 -0.981 11.317 1.00 98.50 84 TYR A C 1
ATOM 673 O O . T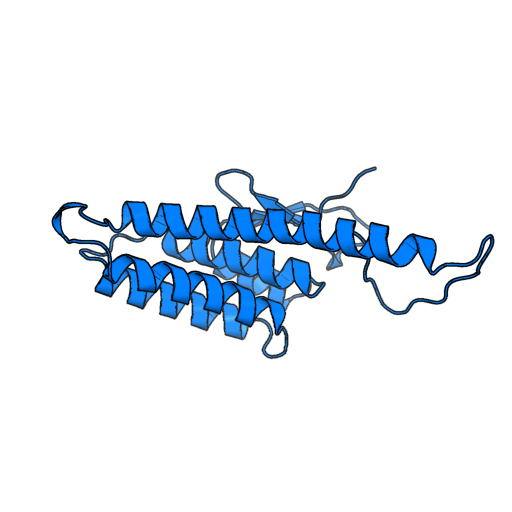YR A 1 84 ? 5.657 -1.534 10.997 1.00 98.50 84 TYR A O 1
ATOM 681 N N . LEU A 1 85 ? 3.785 -0.458 10.399 1.00 98.44 85 LEU A N 1
ATOM 682 C CA . LEU A 1 85 ? 4.012 -0.569 8.949 1.00 98.44 85 LEU A CA 1
ATOM 683 C C . LEU A 1 85 ? 5.332 0.076 8.499 1.00 98.44 85 LEU A C 1
ATOM 685 O O . LEU A 1 85 ? 6.002 -0.447 7.606 1.00 98.44 85 LEU A O 1
ATOM 689 N N . GLU A 1 86 ? 5.739 1.171 9.141 1.00 97.44 86 GLU A N 1
ATOM 690 C CA . GLU A 1 86 ? 7.011 1.863 8.890 1.00 97.44 86 GLU A CA 1
ATOM 691 C C . GLU A 1 86 ? 8.248 0.994 9.169 1.00 97.44 86 GLU A C 1
ATOM 693 O O . GLU A 1 86 ? 9.288 1.173 8.531 1.00 97.44 86 GLU A O 1
ATOM 698 N N . THR A 1 87 ? 8.141 -0.004 10.052 1.00 97.88 87 THR A N 1
ATOM 699 C CA . THR A 1 87 ? 9.258 -0.920 10.346 1.00 97.88 87 THR A CA 1
ATOM 700 C C . THR A 1 87 ? 9.544 -1.929 9.231 1.00 97.88 87 THR A C 1
ATOM 702 O O . THR A 1 87 ? 10.616 -2.534 9.223 1.00 97.88 87 THR A O 1
ATOM 705 N N . SER A 1 88 ? 8.632 -2.105 8.266 1.00 97.12 88 SER A N 1
ATOM 706 C CA . SER A 1 88 ? 8.787 -3.100 7.194 1.00 97.12 88 SER A CA 1
ATOM 707 C C . SER A 1 88 ? 10.050 -2.851 6.359 1.00 97.12 88 SER A C 1
ATOM 709 O O . SER A 1 88 ? 10.839 -3.773 6.112 1.00 97.12 88 SER A O 1
ATOM 711 N N . ARG A 1 89 ? 10.283 -1.592 5.952 1.00 95.00 89 ARG A N 1
ATOM 712 C CA . ARG A 1 89 ? 11.433 -1.160 5.137 1.00 95.00 89 ARG A CA 1
ATOM 713 C C . ARG A 1 89 ? 11.857 0.285 5.469 1.00 95.00 89 ARG A C 1
ATOM 715 O O . ARG A 1 89 ? 11.343 1.218 4.853 1.00 95.00 89 ARG A O 1
ATOM 722 N N . PRO A 1 90 ? 12.860 0.483 6.350 1.00 89.62 90 PRO A N 1
ATOM 723 C CA . PRO A 1 90 ? 13.265 1.803 6.859 1.00 89.62 90 PRO A CA 1
ATOM 724 C C . PRO A 1 90 ? 13.716 2.840 5.818 1.00 89.62 90 PRO A C 1
ATOM 726 O O . PRO A 1 90 ? 13.733 4.031 6.104 1.00 89.62 90 PRO A O 1
ATOM 729 N N . THR A 1 91 ? 14.078 2.413 4.607 1.00 89.75 91 THR A N 1
ATOM 730 C CA . THR A 1 91 ? 14.530 3.300 3.520 1.00 89.75 91 THR A CA 1
ATOM 731 C C . THR A 1 91 ? 13.430 3.651 2.513 1.00 89.75 91 THR A C 1
ATOM 733 O O . THR A 1 91 ? 13.667 4.421 1.583 1.00 89.75 91 THR A O 1
ATOM 736 N N . ALA A 1 92 ? 12.218 3.106 2.660 1.00 92.00 92 ALA A N 1
ATOM 737 C CA . ALA A 1 92 ? 11.125 3.302 1.711 1.00 92.00 92 ALA A CA 1
ATOM 738 C C . ALA A 1 92 ? 10.432 4.663 1.906 1.00 92.00 92 ALA A C 1
ATOM 740 O O . ALA A 1 92 ? 9.314 4.734 2.401 1.00 92.00 92 ALA A O 1
ATOM 741 N N . VAL A 1 93 ? 11.071 5.763 1.500 1.00 94.56 93 VAL A N 1
ATOM 742 C CA . VAL A 1 93 ? 10.571 7.141 1.708 1.00 94.56 93 VAL A CA 1
ATOM 743 C C . VAL A 1 93 ? 9.106 7.337 1.278 1.00 94.56 93 VAL A C 1
ATOM 745 O O . VAL A 1 93 ? 8.333 7.970 1.995 1.00 94.56 93 VAL A O 1
ATOM 748 N N . ASN A 1 94 ? 8.684 6.755 0.153 1.00 93.38 94 ASN A N 1
ATOM 749 C CA . ASN A 1 94 ? 7.298 6.836 -0.323 1.00 93.38 94 ASN A CA 1
ATOM 750 C C . ASN A 1 94 ? 6.283 6.191 0.634 1.00 93.38 94 ASN A C 1
ATOM 752 O O . ASN A 1 94 ? 5.174 6.706 0.767 1.00 93.38 94 ASN A O 1
ATOM 756 N N . LEU A 1 95 ? 6.668 5.115 1.328 1.00 96.25 95 LEU A N 1
ATOM 757 C CA . LEU A 1 95 ? 5.863 4.491 2.380 1.00 96.25 95 LEU A CA 1
ATOM 758 C C . LEU A 1 95 ? 5.644 5.477 3.529 1.00 96.25 95 LEU A C 1
ATOM 760 O O . LEU A 1 95 ? 4.502 5.760 3.889 1.00 96.25 95 LEU A O 1
ATOM 764 N N . PHE A 1 96 ? 6.727 6.062 4.049 1.00 96.81 96 PHE A N 1
ATOM 765 C CA . PHE A 1 96 ? 6.656 7.045 5.135 1.00 96.81 96 PHE A CA 1
ATOM 766 C C . PHE A 1 96 ? 5.811 8.260 4.750 1.00 96.81 96 PHE A C 1
ATOM 768 O O . PHE A 1 96 ? 4.977 8.715 5.532 1.00 96.81 96 PHE A O 1
ATOM 775 N N . ASN A 1 97 ? 6.000 8.782 3.537 1.00 97.19 97 ASN A N 1
ATOM 776 C CA . ASN A 1 97 ? 5.265 9.947 3.054 1.00 97.19 97 ASN A CA 1
ATOM 777 C C . ASN A 1 97 ? 3.763 9.663 2.914 1.00 97.19 97 ASN A C 1
ATOM 779 O O . ASN A 1 97 ? 2.953 10.495 3.323 1.00 97.19 97 ASN A O 1
ATOM 783 N N . ALA A 1 98 ? 3.383 8.495 2.385 1.00 97.31 98 ALA A N 1
ATOM 784 C CA . ALA A 1 98 ? 1.983 8.094 2.259 1.00 97.31 98 ALA A CA 1
ATOM 785 C C . ALA A 1 98 ? 1.301 7.970 3.632 1.00 97.31 98 ALA A C 1
ATOM 787 O O . ALA A 1 98 ? 0.245 8.568 3.855 1.00 97.31 98 ALA A O 1
ATOM 788 N N . LEU A 1 99 ? 1.931 7.258 4.572 1.00 97.81 99 LEU A N 1
ATOM 789 C CA . LEU A 1 99 ? 1.388 7.062 5.918 1.00 97.81 99 LEU A CA 1
ATOM 790 C C . LEU A 1 99 ? 1.291 8.375 6.704 1.00 97.81 99 LEU A C 1
ATOM 792 O O . LEU A 1 99 ? 0.258 8.649 7.318 1.00 97.81 99 LEU A O 1
ATOM 796 N N . ARG A 1 100 ? 2.333 9.215 6.649 1.00 96.88 100 ARG A N 1
ATOM 797 C CA . ARG A 1 100 ? 2.343 10.531 7.304 1.00 96.88 100 ARG A CA 1
ATOM 798 C C . ARG A 1 100 ? 1.229 11.424 6.764 1.00 96.88 100 ARG A C 1
ATOM 800 O O . ARG A 1 100 ? 0.496 12.015 7.550 1.00 96.88 100 ARG A O 1
ATOM 807 N N . ARG A 1 101 ? 1.059 11.480 5.439 1.00 95.94 101 ARG A N 1
ATOM 808 C CA . ARG A 1 101 ? -0.002 12.267 4.795 1.00 95.94 101 ARG A CA 1
ATOM 809 C C . ARG A 1 101 ? -1.395 11.836 5.256 1.00 95.94 101 ARG A C 1
ATOM 811 O O . ARG A 1 101 ? -2.234 12.698 5.522 1.00 95.94 101 ARG A O 1
ATOM 818 N N . ILE A 1 102 ? -1.650 10.527 5.350 1.00 96.25 102 ILE A N 1
ATOM 819 C CA . ILE A 1 102 ? -2.931 10.017 5.856 1.00 96.25 102 ILE A CA 1
ATOM 820 C C . ILE A 1 102 ? -3.138 10.459 7.302 1.00 96.25 102 ILE A C 1
ATOM 822 O O . ILE A 1 102 ? -4.188 11.021 7.609 1.00 96.25 102 ILE A O 1
ATOM 826 N N . GLU A 1 103 ? -2.148 10.256 8.177 1.00 94.38 103 GLU A N 1
ATOM 827 C CA . GLU A 1 103 ? -2.260 10.648 9.584 1.00 94.38 103 GLU A CA 1
ATOM 828 C C . GLU A 1 103 ? -2.513 12.154 9.733 1.00 94.38 103 GLU A C 1
ATOM 830 O O . GLU A 1 103 ? -3.461 12.544 10.412 1.00 94.38 103 GLU A O 1
ATOM 835 N N . GLU A 1 104 ? -1.723 13.005 9.077 1.00 93.56 104 GLU A N 1
ATOM 836 C CA . GLU A 1 104 ? -1.869 14.464 9.137 1.00 93.56 104 GLU A CA 1
ATOM 837 C C . GLU A 1 104 ? -3.254 14.920 8.672 1.00 93.56 104 GLU A C 1
ATOM 839 O O . GLU A 1 104 ? -3.871 15.791 9.291 1.00 93.56 104 GLU A O 1
ATOM 844 N N . ASN A 1 105 ? -3.780 14.329 7.597 1.00 91.44 105 ASN A N 1
ATOM 845 C CA . ASN A 1 105 ? -5.117 14.667 7.123 1.00 91.44 105 ASN A CA 1
ATOM 846 C C . ASN A 1 105 ? -6.210 14.140 8.061 1.00 91.44 105 ASN A C 1
ATOM 848 O O . ASN A 1 105 ? -7.199 14.836 8.289 1.00 91.44 105 ASN A O 1
ATOM 852 N N . CYS A 1 106 ? -6.004 12.975 8.675 1.00 88.69 106 CYS A N 1
ATOM 853 C CA . CYS A 1 106 ? -6.923 12.427 9.665 1.00 88.69 106 CYS A CA 1
ATOM 854 C C . CYS A 1 106 ? -6.922 13.261 10.962 1.00 88.69 106 CYS A C 1
ATOM 856 O O . CYS A 1 106 ? -7.967 13.471 11.572 1.00 88.69 106 CYS A O 1
ATOM 858 N N . GLN A 1 107 ? -5.776 13.820 11.366 1.00 86.38 107 GLN A N 1
ATOM 859 C CA . GLN A 1 107 ? -5.676 14.724 12.517 1.00 86.38 107 GLN A CA 1
ATOM 860 C C . GLN A 1 107 ? -6.436 16.039 12.297 1.00 86.38 107 GLN A C 1
ATOM 862 O O . GLN A 1 107 ? -6.990 16.587 13.252 1.00 86.38 107 GLN A O 1
ATOM 867 N N . LYS A 1 108 ? -6.517 16.539 11.055 1.00 84.50 108 LYS A N 1
ATOM 868 C CA . LYS A 1 108 ? -7.301 17.744 10.720 1.00 84.50 108 LYS A CA 1
ATOM 869 C C . LYS A 1 108 ? -8.801 17.555 10.962 1.00 84.50 108 LYS A C 1
ATOM 871 O O . LYS A 1 108 ? -9.489 18.552 11.166 1.00 84.50 108 LYS A O 1
ATOM 876 N N . LEU A 1 109 ? -9.298 16.315 11.027 1.00 74.25 109 LEU A N 1
ATOM 877 C CA . LEU A 1 109 ? -10.698 16.028 11.365 1.00 74.25 109 LEU A CA 1
ATOM 878 C C . LEU A 1 109 ? -11.083 16.558 12.757 1.00 74.25 109 LEU A C 1
ATOM 880 O O . LEU A 1 109 ? -12.218 16.977 12.952 1.00 74.25 109 LEU A O 1
ATOM 884 N N . LYS A 1 110 ? -10.118 16.670 13.685 1.00 70.19 110 LYS A N 1
ATOM 885 C CA . LYS A 1 110 ? -10.311 17.291 15.011 1.00 70.19 110 LYS A CA 1
ATOM 886 C C . LYS A 1 110 ? -10.773 18.752 14.960 1.00 70.19 110 LYS A C 1
ATOM 888 O O . LYS A 1 110 ? -11.266 19.259 15.959 1.00 70.19 110 LYS A O 1
ATOM 893 N N . ARG A 1 111 ? -10.537 19.455 13.846 1.00 66.62 111 ARG A N 1
ATOM 894 C CA . ARG A 1 111 ? -10.819 20.894 13.701 1.00 66.62 111 ARG A CA 1
ATOM 895 C C . ARG A 1 111 ? -12.234 21.185 13.206 1.00 66.62 111 ARG A C 1
ATOM 897 O O . ARG A 1 111 ? -12.620 22.349 13.166 1.00 66.62 111 ARG A O 1
ATOM 904 N N . TYR A 1 112 ? -12.995 20.166 12.809 1.00 61.16 112 TYR A N 1
ATOM 905 C CA . TYR A 1 112 ? -14.388 20.360 12.427 1.00 61.16 112 TYR A CA 1
ATOM 906 C C . TYR A 1 112 ? -15.263 20.516 13.678 1.00 61.16 112 TYR A C 1
ATOM 908 O O . TYR A 1 112 ? -15.043 19.807 14.661 1.00 61.16 112 TYR A O 1
ATOM 916 N N . PRO A 1 113 ? -16.240 21.442 13.667 1.00 53.78 113 PRO A N 1
ATOM 917 C CA . PRO A 1 113 ? -17.070 21.715 14.832 1.00 53.78 113 PRO A CA 1
ATOM 918 C C . PRO A 1 113 ? -17.780 20.448 15.322 1.00 53.78 113 PRO A C 1
ATOM 920 O O . PRO A 1 113 ? -18.300 19.667 14.525 1.00 53.78 113 PRO A O 1
ATOM 923 N N . ILE A 1 114 ? -17.820 20.283 16.650 1.00 52.91 114 ILE A N 1
ATOM 924 C CA . ILE A 1 114 ? -18.402 19.133 17.370 1.00 52.91 114 ILE A CA 1
ATOM 925 C C . ILE A 1 114 ? -19.853 18.858 16.935 1.00 52.91 114 ILE A C 1
ATOM 927 O O . ILE A 1 114 ? -20.285 17.710 16.938 1.00 52.91 114 ILE A O 1
ATOM 931 N N . SER A 1 115 ? -20.578 19.880 16.465 1.00 51.50 115 SER A N 1
ATOM 932 C CA . SER A 1 115 ? -21.934 19.760 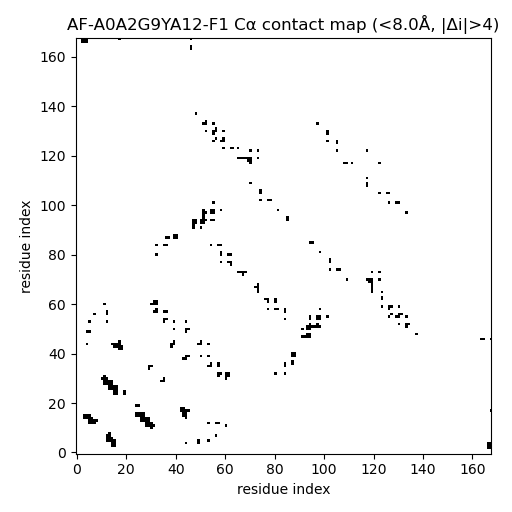15.914 1.00 51.50 115 SER A CA 1
ATOM 933 C C . SER A 1 115 ? -22.039 18.890 14.654 1.00 51.50 115 SER A C 1
ATOM 935 O O . SER A 1 115 ? -23.140 18.468 14.315 1.00 51.50 115 SER A O 1
ATOM 937 N N . LYS A 1 116 ? -20.922 18.591 13.971 1.00 54.09 116 LYS A N 1
ATOM 938 C CA . LYS A 1 116 ? -20.859 17.608 12.874 1.00 54.09 116 LYS A CA 1
ATOM 939 C C . LYS A 1 116 ? -20.395 16.212 13.300 1.00 54.09 116 LYS A C 1
ATOM 941 O O . LYS A 1 116 ? -20.352 15.339 12.448 1.00 54.09 116 LYS A O 1
ATOM 946 N N . GLY A 1 117 ? -20.073 15.997 14.579 1.00 52.78 117 GLY A N 1
ATOM 947 C CA . GLY A 1 117 ? -19.949 14.663 15.173 1.00 52.78 117 GLY A CA 1
ATOM 948 C C . GLY A 1 117 ? -19.033 13.686 14.433 1.00 52.78 117 GLY A C 1
ATOM 949 O O . GLY A 1 117 ? -19.470 12.576 14.163 1.00 52.78 117 GLY A O 1
ATOM 950 N N . TYR A 1 118 ? -17.781 14.070 14.136 1.00 67.88 118 TYR A N 1
ATOM 951 C CA . TYR A 1 118 ? -16.819 13.154 13.509 1.00 67.88 118 TYR A CA 1
ATOM 952 C C . TYR A 1 118 ? -16.598 11.904 14.372 1.00 67.88 118 TYR A C 1
ATOM 954 O O . TYR A 1 118 ? -15.936 11.930 15.413 1.00 67.88 118 TYR A O 1
ATOM 962 N N . SER A 1 119 ? -17.169 10.807 13.905 1.00 83.06 119 SER A N 1
ATOM 963 C CA . SER A 1 119 ? -17.196 9.489 14.516 1.00 83.06 119 SER A CA 1
ATOM 964 C C . SER A 1 119 ? -15.975 8.658 14.121 1.00 83.06 119 SER A C 1
ATOM 966 O O . SER A 1 119 ? -15.325 8.888 13.098 1.00 83.06 119 SER A O 1
ATOM 968 N N . VAL A 1 120 ? -15.688 7.612 14.899 1.00 89.19 120 VAL A N 1
ATOM 969 C CA . VAL A 1 120 ? -14.654 6.624 14.544 1.00 89.19 120 VAL A CA 1
ATOM 970 C C . VAL A 1 120 ? -14.956 5.981 13.184 1.00 89.19 120 VAL A C 1
ATOM 972 O O . VAL A 1 120 ? -14.046 5.773 12.386 1.00 89.19 120 VAL A O 1
ATOM 975 N N . SER A 1 121 ? -16.233 5.751 12.859 1.00 90.12 121 SER A N 1
ATOM 976 C CA . SER A 1 121 ? -16.660 5.276 11.537 1.00 90.12 121 SER A CA 1
ATOM 977 C C . SER A 1 121 ? -16.261 6.208 10.396 1.00 90.12 121 SER A C 1
ATOM 979 O O . SER A 1 121 ? -15.766 5.731 9.375 1.00 90.12 121 SER A O 1
ATOM 981 N N . GLU A 1 122 ? -16.416 7.520 10.564 1.00 89.25 122 GLU A N 1
ATOM 982 C CA . GLU A 1 122 ? -15.985 8.493 9.555 1.00 89.25 122 GLU A CA 1
ATOM 983 C C . GLU A 1 122 ? -14.462 8.555 9.452 1.00 89.25 122 GLU A C 1
ATOM 985 O O . GLU A 1 122 ? -13.937 8.668 8.347 1.00 89.25 122 GLU A O 1
ATOM 990 N N . GLY A 1 123 ? -13.744 8.393 10.569 1.00 91.69 123 GLY A N 1
ATOM 991 C CA . GLY A 1 123 ? -12.290 8.222 10.572 1.00 91.69 123 GLY A CA 1
ATOM 992 C C . GLY A 1 123 ? -11.845 7.020 9.732 1.00 91.69 123 GLY A C 1
ATOM 993 O O . GLY A 1 123 ? -10.973 7.151 8.872 1.00 91.69 123 GLY A O 1
ATOM 994 N N . ARG A 1 124 ? -12.489 5.857 9.903 1.00 94.62 124 ARG A N 1
ATOM 995 C CA . ARG A 1 124 ? -12.209 4.659 9.088 1.00 94.62 124 ARG A CA 1
ATOM 996 C C . ARG A 1 124 ? -12.500 4.890 7.605 1.00 94.62 124 ARG A C 1
ATOM 998 O O . ARG A 1 124 ? -11.673 4.549 6.757 1.00 94.62 124 ARG A O 1
ATOM 1005 N N . ALA A 1 125 ? -13.647 5.492 7.291 1.00 94.25 125 ALA A N 1
ATOM 1006 C CA . ALA A 1 125 ? -14.030 5.813 5.917 1.00 94.25 125 ALA A CA 1
ATOM 1007 C C . ALA A 1 125 ? -13.057 6.810 5.266 1.00 94.25 125 ALA A C 1
ATOM 1009 O O . ALA A 1 125 ? -12.694 6.655 4.098 1.00 94.25 125 ALA A O 1
ATOM 1010 N N . PHE A 1 126 ? -12.590 7.800 6.030 1.00 94.75 126 PHE A N 1
ATOM 1011 C CA . PHE A 1 126 ? -11.599 8.772 5.586 1.00 94.75 126 PHE A CA 1
ATOM 1012 C C . PHE A 1 126 ? -10.279 8.098 5.197 1.00 94.75 126 PHE A C 1
ATOM 1014 O O . PHE A 1 126 ? -9.767 8.345 4.105 1.00 94.75 126 PHE A O 1
ATOM 1021 N N . VAL A 1 127 ? -9.752 7.216 6.053 1.00 97.06 127 VAL A N 1
ATOM 1022 C CA . VAL A 1 127 ? -8.490 6.501 5.797 1.00 97.06 127 VAL A CA 1
ATOM 1023 C C . VAL A 1 127 ? -8.587 5.643 4.530 1.00 97.06 127 VAL A C 1
ATOM 1025 O O . VAL A 1 127 ? -7.685 5.703 3.694 1.00 97.06 127 VAL A O 1
ATOM 1028 N N . LEU A 1 128 ? -9.693 4.912 4.329 1.00 98.00 128 LEU A N 1
ATOM 1029 C CA . LEU A 1 128 ? -9.907 4.141 3.096 1.00 98.00 128 LEU A CA 1
ATOM 1030 C C . LEU A 1 128 ? -9.941 5.042 1.857 1.00 98.00 128 LEU A C 1
ATOM 1032 O O . LEU A 1 128 ? -9.273 4.760 0.861 1.00 98.00 128 LEU A O 1
ATOM 1036 N N . LYS A 1 129 ? -10.703 6.139 1.921 1.00 97.38 129 LYS A N 1
ATOM 1037 C CA . LYS A 1 129 ? -10.827 7.088 0.810 1.00 97.38 129 LYS A CA 1
ATOM 1038 C C . LYS A 1 129 ? -9.480 7.714 0.456 1.00 97.38 129 LYS A C 1
ATOM 1040 O O . LYS A 1 129 ? -9.178 7.894 -0.720 1.00 97.38 129 LYS A O 1
ATOM 1045 N N . GLU A 1 130 ? -8.659 8.022 1.453 1.00 97.44 130 GLU A N 1
ATOM 1046 C CA . GLU A 1 130 ? -7.322 8.567 1.238 1.00 97.44 130 GLU A CA 1
ATOM 1047 C C . GLU A 1 130 ? -6.368 7.530 0.624 1.00 97.44 130 GLU A C 1
ATOM 1049 O O . GLU A 1 130 ? -5.606 7.878 -0.278 1.00 97.44 130 GLU A O 1
ATOM 1054 N N . ALA A 1 131 ? -6.450 6.256 1.023 1.00 98.12 131 ALA A N 1
ATOM 1055 C CA . ALA A 1 131 ? -5.693 5.172 0.389 1.00 98.12 131 ALA A CA 1
ATOM 1056 C C . ALA A 1 131 ? -6.085 4.977 -1.087 1.00 98.12 131 ALA A C 1
ATOM 1058 O O . ALA A 1 131 ? -5.221 4.881 -1.961 1.00 98.12 131 ALA A O 1
ATOM 1059 N N . GLN A 1 132 ? -7.385 5.001 -1.390 1.00 98.06 132 GLN A N 1
ATOM 1060 C CA . GLN A 1 132 ? -7.895 4.962 -2.766 1.00 98.06 132 GLN A CA 1
ATOM 1061 C C . GLN A 1 132 ? -7.451 6.181 -3.577 1.00 98.06 132 GLN A C 1
ATOM 1063 O O . GLN A 1 132 ? -7.075 6.049 -4.743 1.00 98.06 132 GLN A O 1
ATOM 1068 N N . ARG A 1 133 ? -7.442 7.366 -2.957 1.00 97.56 133 ARG A N 1
ATOM 1069 C CA . ARG A 1 133 ? -6.966 8.597 -3.589 1.00 97.56 133 ARG A CA 1
ATOM 1070 C C . ARG A 1 133 ? -5.478 8.525 -3.915 1.00 97.56 133 ARG A C 1
ATOM 1072 O O . ARG A 1 133 ? -5.112 8.846 -5.038 1.00 97.56 133 ARG A O 1
ATOM 1079 N N . LEU A 1 134 ? -4.642 8.066 -2.983 1.00 96.81 134 LEU A N 1
ATOM 1080 C CA . LEU A 1 134 ? -3.211 7.843 -3.219 1.00 96.81 134 LEU A CA 1
ATOM 1081 C C . LEU A 1 134 ? -2.975 6.859 -4.366 1.00 96.81 134 LEU A C 1
ATOM 1083 O O . LEU A 1 134 ? -2.155 7.130 -5.236 1.00 96.81 134 LEU A O 1
ATOM 1087 N N . HIS A 1 135 ? -3.735 5.760 -4.405 1.00 97.19 135 HIS A N 1
ATOM 1088 C CA . HIS A 1 135 ? -3.663 4.796 -5.503 1.00 97.19 135 HIS A CA 1
ATOM 1089 C C . HIS A 1 135 ? -3.984 5.459 -6.849 1.00 97.19 135 HIS A C 1
ATOM 1091 O O . HIS A 1 135 ? -3.257 5.286 -7.823 1.00 97.19 135 HIS A O 1
ATOM 1097 N N . LYS A 1 136 ? -5.043 6.274 -6.902 1.00 96.69 136 LYS A N 1
ATOM 1098 C CA . LYS A 1 136 ? -5.432 6.943 -8.144 1.00 96.69 136 LYS A CA 1
ATOM 1099 C C . LYS A 1 136 ? -4.445 8.029 -8.574 1.00 96.69 136 LYS A C 1
ATOM 1101 O O . LYS A 1 136 ? -4.195 8.201 -9.766 1.00 96.69 136 LYS A O 1
ATOM 1106 N N . GLU A 1 137 ? -3.915 8.779 -7.617 1.00 96.00 137 GLU A N 1
ATOM 1107 C CA . GLU A 1 137 ? -2.898 9.801 -7.860 1.00 96.00 137 GLU A CA 1
ATOM 1108 C C . GLU A 1 137 ? -1.614 9.196 -8.421 1.00 96.00 137 GLU A C 1
ATOM 1110 O O . GLU A 1 137 ? -1.029 9.796 -9.318 1.00 96.00 137 GLU A O 1
ATOM 1115 N N . ASP A 1 138 ? -1.222 8.010 -7.953 1.00 94.38 138 ASP A N 1
ATOM 1116 C CA . ASP A 1 138 ? -0.073 7.275 -8.479 1.00 94.38 138 ASP A CA 1
ATOM 1117 C C . ASP A 1 138 ? -0.248 6.914 -9.962 1.00 94.38 138 ASP A C 1
ATOM 1119 O O . ASP A 1 138 ? 0.584 7.275 -10.793 1.00 94.38 138 ASP A O 1
ATOM 1123 N N . GLU A 1 139 ? -1.393 6.324 -10.333 1.00 92.38 139 GLU A N 1
ATOM 1124 C CA . GLU A 1 139 ? -1.712 6.020 -11.738 1.00 92.38 139 GLU A CA 1
ATOM 1125 C C . GLU A 1 139 ? -1.627 7.270 -12.632 1.00 92.38 139 GLU A C 1
ATOM 1127 O O . GLU A 1 139 ? -1.085 7.235 -13.743 1.00 92.38 139 GLU A O 1
ATOM 1132 N N . ILE A 1 140 ? -2.174 8.390 -12.147 1.00 95.50 140 ILE A N 1
ATOM 1133 C CA . ILE A 1 140 ? -2.166 9.669 -12.863 1.00 95.50 140 ILE A CA 1
ATOM 1134 C C . ILE A 1 140 ? -0.740 10.211 -12.970 1.00 95.50 140 ILE A C 1
ATOM 1136 O O . ILE A 1 140 ? -0.364 10.717 -14.028 1.00 95.50 140 ILE A O 1
ATOM 1140 N N . LEU A 1 141 ? 0.050 10.124 -11.901 1.00 93.12 141 LEU A N 1
ATOM 1141 C CA . LEU A 1 141 ? 1.426 10.603 -11.865 1.00 93.12 141 LEU A CA 1
ATOM 1142 C C . LEU A 1 141 ? 2.301 9.822 -12.847 1.00 93.12 141 LEU A C 1
ATOM 1144 O O . LEU A 1 141 ? 2.977 10.445 -13.662 1.00 93.12 141 LEU A O 1
ATOM 1148 N N . CYS A 1 142 ? 2.233 8.488 -12.841 1.00 92.00 142 CYS A N 1
ATOM 1149 C CA . CYS A 1 142 ? 2.948 7.644 -13.799 1.00 92.00 142 CYS A CA 1
ATOM 1150 C C . CYS A 1 142 ? 2.594 8.009 -15.243 1.00 92.00 142 CYS A C 1
ATOM 1152 O O . CYS A 1 142 ? 3.486 8.156 -16.082 1.00 92.00 142 CYS A O 1
ATOM 1154 N N . LYS A 1 143 ? 1.304 8.226 -15.533 1.00 93.06 143 LYS A N 1
ATOM 1155 C CA . LYS A 1 143 ? 0.874 8.656 -16.866 1.00 93.06 143 LYS A CA 1
ATOM 1156 C C . LYS A 1 143 ? 1.412 10.040 -17.233 1.00 93.06 143 LYS A C 1
ATOM 1158 O O . LYS A 1 143 ? 1.917 10.209 -18.336 1.00 93.06 143 LYS A O 1
ATOM 1163 N N . LYS A 1 144 ? 1.363 11.010 -16.319 1.00 96.69 144 LYS A N 1
ATOM 1164 C CA . LYS A 1 144 ? 1.899 12.360 -16.559 1.00 96.69 144 LYS A CA 1
ATOM 1165 C C . LYS A 1 144 ? 3.409 12.358 -16.783 1.00 96.69 144 LYS A C 1
ATOM 1167 O O . LYS A 1 144 ? 3.878 13.093 -17.644 1.00 96.69 144 LYS A O 1
ATOM 1172 N N . ILE A 1 145 ? 4.158 11.534 -16.047 1.00 95.06 145 ILE A N 1
ATOM 1173 C CA . ILE A 1 145 ? 5.600 11.356 -16.263 1.00 95.06 145 ILE A CA 1
ATOM 1174 C C . ILE A 1 145 ? 5.852 10.800 -17.666 1.00 95.06 145 ILE A C 1
ATOM 1176 O O . ILE A 1 145 ? 6.708 11.321 -18.374 1.00 95.06 145 ILE A O 1
ATOM 1180 N N . ALA A 1 146 ? 5.088 9.789 -18.092 1.00 94.19 146 ALA A N 1
ATOM 1181 C CA . ALA A 1 146 ? 5.203 9.240 -19.440 1.00 94.19 146 ALA A CA 1
ATOM 1182 C C . ALA A 1 146 ? 4.873 10.289 -20.515 1.00 94.19 146 ALA A C 1
ATOM 1184 O O . ALA A 1 146 ? 5.674 10.502 -21.422 1.00 94.19 146 ALA A O 1
ATOM 1185 N N . ASP A 1 147 ? 3.744 10.990 -20.385 1.00 96.50 147 ASP A N 1
ATOM 1186 C CA . ASP A 1 147 ? 3.298 12.004 -21.348 1.00 96.50 147 ASP A CA 1
ATOM 1187 C C . ASP A 1 147 ? 4.296 13.179 -21.447 1.00 96.50 147 ASP A C 1
ATOM 1189 O O . ASP A 1 147 ? 4.527 13.701 -22.535 1.00 96.50 147 ASP A O 1
ATOM 1193 N N . ALA A 1 148 ? 4.932 13.565 -20.334 1.00 97.31 148 ALA A N 1
ATOM 1194 C CA . ALA A 1 148 ? 5.980 14.589 -20.309 1.00 97.31 148 ALA A CA 1
ATOM 1195 C C . ALA A 1 148 ? 7.346 14.083 -20.809 1.00 97.31 148 ALA A C 1
ATOM 1197 O O . ALA A 1 148 ? 8.135 14.867 -21.332 1.00 97.31 148 ALA A O 1
ATOM 1198 N N . GLY A 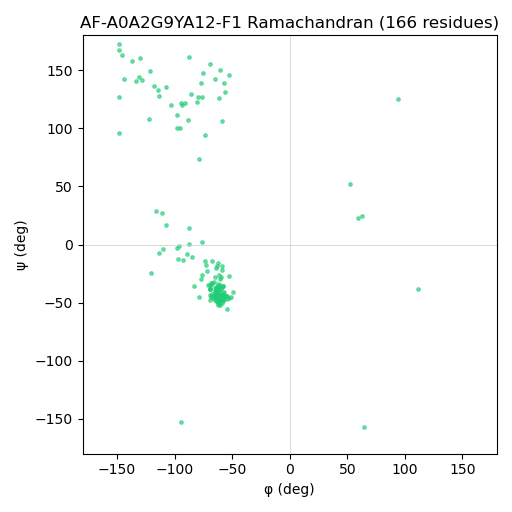1 149 ? 7.640 12.791 -20.641 1.00 95.75 149 GLY A N 1
ATOM 1199 C CA . GLY A 1 149 ? 8.915 12.183 -21.022 1.00 95.75 149 GLY A CA 1
ATOM 1200 C C . GLY A 1 149 ? 9.000 11.795 -22.497 1.00 95.75 149 GLY A C 1
ATOM 1201 O O . GLY A 1 149 ? 10.062 11.937 -23.094 1.00 95.75 149 GLY A O 1
ATOM 1202 N N . VAL A 1 150 ? 7.896 11.346 -23.106 1.00 95.00 150 VAL A N 1
ATOM 1203 C CA . VAL A 1 150 ? 7.854 10.914 -24.518 1.00 95.00 150 VAL A CA 1
ATOM 1204 C C . VAL A 1 150 ? 8.414 11.968 -25.487 1.00 95.00 150 VAL A C 1
ATOM 1206 O O . VAL A 1 150 ? 9.243 11.593 -26.314 1.00 95.00 150 VAL A O 1
ATOM 1209 N N . PRO A 1 151 ? 8.066 13.268 -25.385 1.00 96.50 151 PRO A N 1
ATOM 1210 C CA . PRO A 1 151 ? 8.617 14.296 -26.271 1.00 96.50 151 PRO A CA 1
ATOM 1211 C C . PRO A 1 151 ? 10.135 14.498 -26.157 1.00 96.50 151 PRO A C 1
ATOM 1213 O O . PRO A 1 151 ? 10.736 15.078 -27.056 1.00 96.50 151 PRO A O 1
ATOM 1216 N N . LEU A 1 152 ? 10.760 14.045 -25.065 1.00 96.19 152 LEU A N 1
ATOM 1217 C CA . LEU A 1 152 ? 12.204 14.164 -24.836 1.00 96.19 152 LEU A CA 1
ATOM 1218 C C . LEU A 1 152 ? 13.000 13.025 -25.488 1.00 96.19 152 LEU A C 1
ATOM 1220 O O . LEU A 1 152 ? 14.228 13.083 -25.530 1.00 96.19 152 LEU A O 1
ATOM 1224 N N . ILE A 1 153 ? 12.323 11.977 -25.965 1.00 96.06 153 ILE A N 1
ATOM 1225 C CA . ILE A 1 15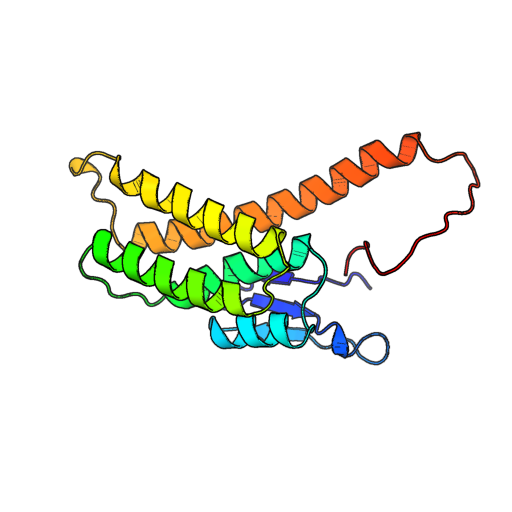3 ? 12.954 10.788 -26.535 1.00 96.06 153 ILE A CA 1
ATOM 1226 C C . ILE A 1 153 ? 13.058 10.964 -28.057 1.00 96.06 153 ILE A C 1
ATOM 1228 O O . ILE A 1 153 ? 12.030 11.077 -28.728 1.00 96.06 153 ILE A O 1
ATOM 1232 N N . PRO A 1 154 ? 14.272 10.947 -28.640 1.00 95.50 154 PRO A N 1
ATOM 1233 C CA . PRO A 1 154 ? 14.434 11.008 -30.087 1.00 95.50 154 PRO A CA 1
ATOM 1234 C C . PRO A 1 154 ? 13.770 9.826 -30.797 1.00 95.50 154 PRO A C 1
ATOM 1236 O O . PRO A 1 154 ? 13.738 8.698 -30.294 1.00 95.50 154 PRO A O 1
ATOM 1239 N N . ASN A 1 155 ? 13.314 10.057 -32.028 1.00 94.12 155 ASN A N 1
ATOM 1240 C CA . ASN A 1 155 ? 12.814 8.981 -32.878 1.00 94.12 155 ASN A CA 1
ATOM 1241 C C . ASN A 1 155 ? 13.882 7.888 -33.053 1.00 94.12 155 ASN A C 1
ATOM 1243 O O . ASN A 1 155 ? 15.022 8.181 -33.409 1.00 94.12 155 ASN A O 1
ATOM 1247 N N . LYS A 1 156 ? 13.486 6.623 -32.849 1.00 93.38 156 LYS A N 1
ATOM 1248 C CA . LYS A 1 156 ? 14.351 5.426 -32.939 1.00 93.38 156 LYS A CA 1
ATOM 1249 C C . LYS A 1 156 ? 15.510 5.386 -31.926 1.00 93.38 156 LYS A C 1
ATOM 1251 O O . LYS A 1 156 ? 16.507 4.713 -32.175 1.00 93.38 156 LYS A O 1
ATOM 1256 N N . ALA A 1 157 ? 15.390 6.075 -30.790 1.00 95.69 157 ALA A N 1
ATOM 1257 C CA . ALA A 1 157 ? 16.376 5.980 -29.719 1.00 95.69 157 ALA A CA 1
ATOM 1258 C C . ALA A 1 157 ? 16.434 4.570 -29.102 1.00 95.69 157 ALA A C 1
ATOM 1260 O O . ALA A 1 157 ? 15.406 3.931 -28.869 1.00 95.69 157 ALA A O 1
ATOM 1261 N N . THR A 1 158 ? 17.643 4.126 -28.760 1.00 96.44 158 THR A N 1
ATOM 1262 C CA . THR A 1 158 ? 17.866 2.977 -27.874 1.00 96.44 158 THR A CA 1
ATOM 1263 C C . THR A 1 158 ? 17.973 3.488 -26.441 1.00 96.44 158 THR A C 1
ATOM 1265 O O . THR A 1 158 ? 18.837 4.312 -26.146 1.00 96.44 158 THR A O 1
ATOM 1268 N N . ILE A 1 159 ? 17.104 3.009 -25.548 1.00 93.56 159 ILE A N 1
ATOM 1269 C CA . ILE A 1 159 ? 17.055 3.449 -24.148 1.00 93.56 159 ILE A CA 1
ATOM 1270 C C . ILE A 1 159 ? 17.698 2.386 -23.260 1.00 93.56 159 ILE A C 1
ATOM 1272 O O . ILE A 1 159 ? 17.222 1.254 -23.191 1.00 93.56 159 ILE A O 1
ATOM 1276 N N . LEU A 1 160 ? 18.755 2.770 -22.544 1.00 95.44 160 LEU A N 1
ATOM 1277 C CA . LEU A 1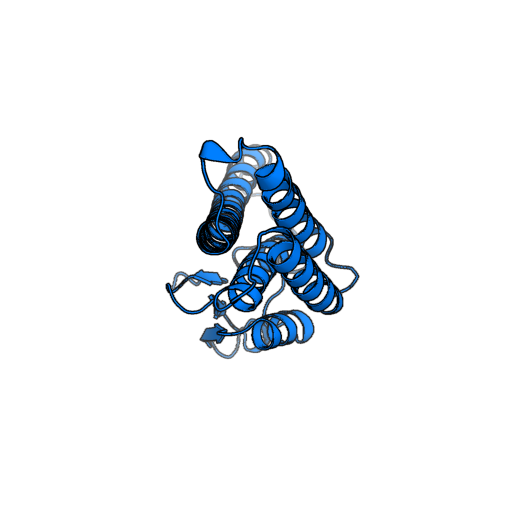 160 ? 19.288 1.988 -21.433 1.00 95.44 160 LEU A CA 1
ATOM 1278 C C . LEU A 1 160 ? 18.511 2.345 -20.160 1.00 95.44 160 LEU A C 1
ATOM 1280 O O . LEU A 1 160 ? 18.389 3.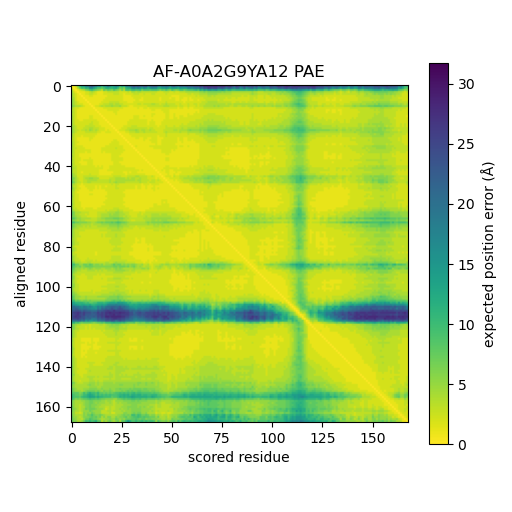518 -19.812 1.00 95.44 160 LEU A O 1
ATOM 1284 N N . THR A 1 161 ? 18.021 1.338 -19.444 1.00 94.44 161 THR A N 1
ATOM 1285 C CA . THR A 1 161 ? 17.429 1.497 -18.110 1.00 94.44 161 THR A CA 1
ATOM 1286 C C . THR A 1 161 ? 18.038 0.486 -17.146 1.00 94.44 161 THR A C 1
ATOM 1288 O O . THR A 1 161 ? 18.632 -0.508 -17.565 1.00 94.44 161 THR A O 1
ATOM 1291 N N . HIS A 1 162 ? 17.911 0.745 -15.850 1.00 94.06 162 HIS A N 1
ATOM 1292 C CA . HIS A 1 162 ? 18.404 -0.124 -14.793 1.00 94.06 162 HIS A CA 1
ATOM 1293 C C . HIS A 1 162 ? 17.299 -0.365 -13.760 1.00 94.06 162 HIS A C 1
ATOM 1295 O O . HIS A 1 162 ? 16.535 0.548 -13.445 1.00 94.06 162 HIS A O 1
ATOM 1301 N N . CYS A 1 163 ? 17.242 -1.581 -13.205 1.00 91.38 163 CYS A N 1
ATOM 1302 C CA . CYS A 1 163 ? 16.154 -2.063 -12.344 1.00 91.38 163 CYS A CA 1
ATOM 1303 C C . CYS A 1 163 ? 14.801 -2.169 -13.088 1.00 91.38 163 CYS A C 1
ATOM 1305 O O . CYS A 1 163 ? 14.755 -2.328 -14.306 1.00 91.38 163 CYS A O 1
ATOM 1307 N N . ASN A 1 164 ? 13.695 -2.134 -12.341 1.00 89.12 164 ASN A N 1
ATOM 1308 C CA . ASN A 1 164 ? 12.330 -2.118 -12.851 1.00 89.12 164 ASN A CA 1
ATOM 1309 C C . ASN A 1 164 ? 11.608 -0.866 -12.330 1.00 89.12 164 ASN A C 1
ATOM 1311 O O . ASN A 1 164 ? 11.266 -0.787 -11.151 1.00 89.12 164 ASN A O 1
ATOM 1315 N N . ALA A 1 165 ? 11.380 0.093 -13.226 1.00 87.00 165 ALA A N 1
ATOM 1316 C CA . ALA A 1 165 ? 10.585 1.303 -12.997 1.00 87.00 165 ALA A CA 1
ATOM 1317 C C . ALA A 1 165 ? 9.334 1.327 -13.899 1.00 87.00 165 ALA A C 1
ATOM 1319 O O . ALA A 1 165 ? 8.890 2.385 -14.341 1.00 87.00 165 ALA A O 1
ATOM 1320 N N . GLY A 1 166 ? 8.833 0.138 -14.250 1.00 86.12 166 GLY A N 1
ATOM 1321 C CA . GLY A 1 166 ? 7.678 -0.049 -15.121 1.00 86.12 166 GLY A CA 1
ATOM 1322 C C . GLY A 1 166 ? 6.367 -0.203 -14.351 1.00 86.12 166 GLY A C 1
ATOM 1323 O O . GLY A 1 166 ? 6.211 0.276 -13.236 1.00 86.12 166 GLY A O 1
ATOM 1324 N N . ALA A 1 167 ? 5.415 -0.905 -14.966 1.00 83.44 167 ALA A N 1
ATOM 1325 C CA . ALA A 1 167 ? 4.072 -1.126 -14.423 1.00 83.44 167 ALA A CA 1
ATOM 1326 C C . ALA A 1 167 ? 3.991 -2.186 -13.301 1.00 83.44 167 ALA A C 1
ATOM 1328 O O . ALA A 1 167 ? 2.886 -2.509 -12.871 1.00 83.44 167 ALA A O 1
ATOM 1329 N N . LEU A 1 168 ? 5.130 -2.763 -12.901 1.00 83.19 168 LEU A N 1
ATOM 1330 C CA . LEU A 1 168 ? 5.255 -3.763 -11.837 1.00 83.19 168 LEU A CA 1
ATOM 1331 C C . LEU A 1 168 ? 5.569 -3.085 -10.508 1.00 83.19 168 LEU A C 1
ATOM 1333 O O . LEU A 1 168 ? 6.555 -2.320 -10.464 1.00 83.19 168 LEU A O 1
#

Nearest PDB structures (foldseek):
  2yvk-assembly2_D  TM=9.478E-01  e=4.027E-09  Bacillus subtilis
  6a35-assembly2_D  TM=9.114E-01  e=9.214E-09  Pyrococcus horikoshii OT3
  1t9k-assembly1_A  TM=8.992E-01  e=2.002E-08  Thermotoga maritima
  1t5o-assembly2_C  TM=8.598E-01  e=2.462E-08  Archaeoglobus fulgidus DSM 4304
  3a9c-assembly1_A  TM=8.022E-01  e=1.544E-04  Thermococcus kodakarensis

Secondary structure (DSSP, 8-state):
----SEEE-SSSEEEE-TTSTTT---EEEE-SHHHHHHHHHTTSS-SHHHHHHHHHHHHHHHHTT---SSHHHHHHHHHHHHHHHHTS-TT-HHHHHHHHHHHHHHHHGGGS-GGG---HHHHHHHHHHHHHHHHHHHHHHHHHHHHHHGGGSPTTPPPP--S--S--

Sequence (168 aa):
MKYFTLRWTGDALRILDQSRLPAETVYLDLKNPEEVWEAIRNLRVRGAPALGVAAAYGLYLGIRNDTSKDLPQFLAHLKKVRAYLETSRPTAVNLFNALRRIEENCQKLKRYPISKGYSVSEGRAFVLKEAQRLHKEDEILCKKIADAGVPLIPNKATILTHCNAGAL

Fold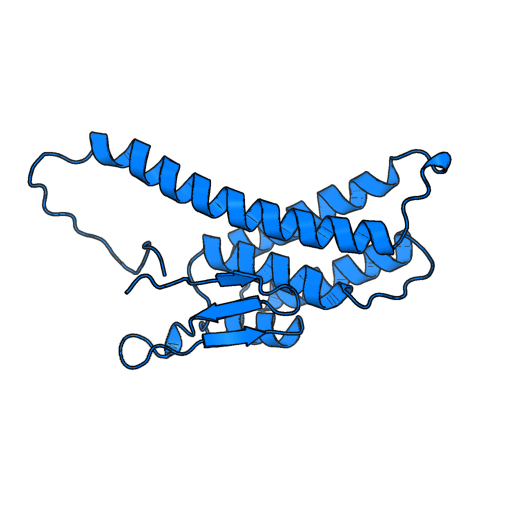seek 3Di:
DDDAAWDDPPQFIKGFQPVCPPVDTDIDTHRELVSLLCCLLVPRDDDLLRLLLSLLVNLLSHLVPPPDPDLVRSLVSSVVSLVSSCVSDVPSVSNNVSSVVLSVVLVCVVVPDCVVPCDSVVSSVSSVVSSVVSVVVSVVVVVVCCVVCVVVADPPDDDDDDDDNDND

Mean predicted aligned error: 4.29 Å

pLDDT: mean 92.57, std 9.92, range [48.5, 98.81]

Radius of gyration: 17.85 Å; Cα contacts (8 Å, |Δi|>4): 199; chains: 1; bounding box: 41×40×55 Å